Protein AF-A0A4Q5Y9N2-F1 (afdb_monomer)

Mean predicted aligned error: 14.27 Å

Radius of gyration: 26.93 Å; Cα contacts (8 Å, |Δi|>4): 36; chains: 1; bounding box: 63×24×78 Å

Secondary structure (DSSP, 8-state):
---------------------S----S----HHHHHHHHHHH-S-HHHHHHHHTT------TTTTT--S-TGGGG-EETTEEHHHHHT-

Sequence (89 aa):
MFGKEEATVEEELQYDDEEISGDVYSGEFEGVISQVKRWFATSTSEAIQRWAEGFMELTTCKTCNGTRLKKESLWFKVAERNIAELSVM

Structure (mmCIF, N/CA/C/O backbone):
data_AF-A0A4Q5Y9N2-F1
#
_entry.id   AF-A0A4Q5Y9N2-F1
#
loop_
_atom_site.group_PDB
_atom_site.id
_atom_site.type_symbol
_atom_site.label_atom_id
_atom_site.label_alt_id
_atom_site.label_comp_id
_atom_site.label_asym_id
_atom_site.label_entity_id
_atom_site.label_seq_id
_atom_site.pdbx_PDB_ins_code
_atom_site.Cartn_x
_atom_site.Cartn_y
_atom_site.Cartn_z
_atom_site.occupancy
_atom_site.B_iso_or_equiv
_atom_site.auth_seq_id
_atom_site.auth_comp_id
_atom_site.auth_asym_id
_atom_site.auth_atom_id
_atom_site.pdbx_PDB_model_num
ATOM 1 N N . MET A 1 1 ? 0.159 -12.183 -58.148 1.00 46.41 1 MET A N 1
ATOM 2 C CA . MET A 1 1 ? 1.141 -13.096 -58.773 1.00 46.41 1 MET A CA 1
ATOM 3 C C . MET A 1 1 ? 2.200 -12.179 -59.379 1.00 46.41 1 MET A C 1
ATOM 5 O O . MET A 1 1 ? 1.899 -11.526 -60.359 1.00 46.41 1 MET A O 1
ATOM 9 N N . PHE A 1 2 ? 3.331 -11.870 -58.754 1.00 45.50 2 PHE A N 1
ATOM 10 C CA . PHE A 1 2 ? 4.247 -12.691 -57.967 1.00 45.50 2 PHE A CA 1
ATOM 11 C C . PHE A 1 2 ? 4.897 -11.842 -56.865 1.00 45.50 2 PHE A C 1
ATOM 13 O O . PHE A 1 2 ? 5.232 -10.684 -57.106 1.00 45.50 2 PHE A O 1
ATOM 20 N N . GLY A 1 3 ? 5.051 -12.426 -55.675 1.00 48.12 3 GLY A N 1
ATOM 21 C CA . GLY A 1 3 ? 5.863 -11.855 -54.607 1.00 48.12 3 GLY A CA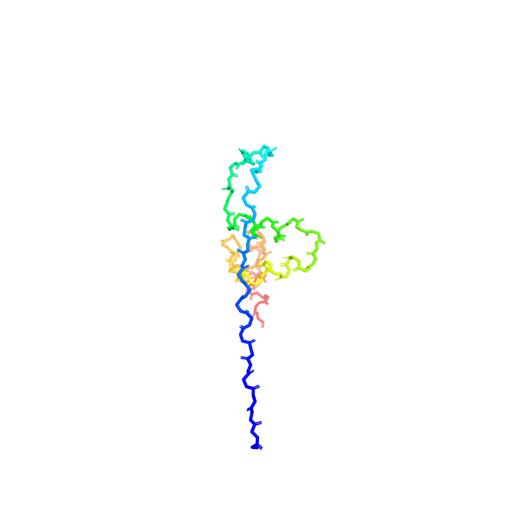 1
ATOM 22 C C . GLY A 1 3 ? 7.348 -11.888 -54.955 1.00 48.12 3 GLY A C 1
ATOM 23 O O . GLY A 1 3 ? 7.787 -12.717 -55.755 1.00 48.12 3 GLY A O 1
ATOM 24 N N . LYS A 1 4 ? 8.107 -10.989 -54.333 1.00 51.53 4 LYS A N 1
ATOM 25 C CA . LYS A 1 4 ? 9.548 -11.133 -54.155 1.00 51.53 4 LYS A CA 1
ATOM 26 C C . LYS A 1 4 ? 9.858 -10.842 -52.695 1.00 51.53 4 LYS A C 1
ATOM 28 O O . LYS A 1 4 ? 9.770 -9.702 -52.260 1.00 51.53 4 LYS A O 1
ATOM 33 N N . GLU A 1 5 ? 10.026 -11.961 -52.001 1.00 49.50 5 GLU A 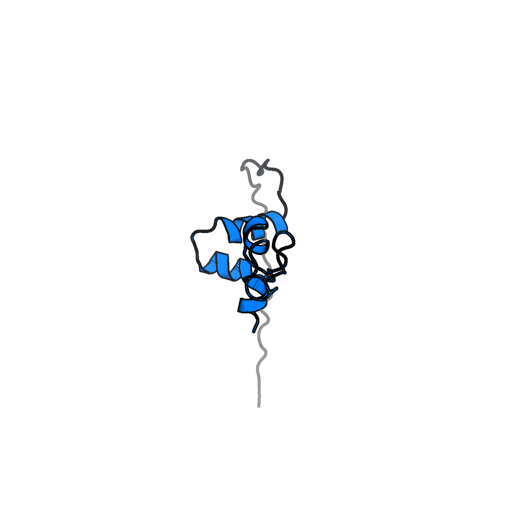N 1
ATOM 34 C CA . GLU A 1 5 ? 10.905 -12.235 -50.865 1.00 49.50 5 GLU A CA 1
ATOM 35 C C . GLU A 1 5 ? 11.291 -11.031 -50.010 1.00 49.50 5 GLU A C 1
ATOM 37 O O . GLU A 1 5 ? 12.070 -10.167 -50.407 1.00 49.50 5 GLU A O 1
ATOM 42 N N . GLU A 1 6 ? 10.747 -11.036 -48.794 1.00 47.88 6 GLU A N 1
ATOM 43 C CA . GLU A 1 6 ? 11.254 -10.263 -47.675 1.00 47.88 6 GLU A CA 1
ATOM 44 C C . GLU A 1 6 ? 12.729 -10.621 -47.481 1.00 47.88 6 GLU A C 1
ATOM 46 O O . GLU A 1 6 ? 13.073 -11.760 -47.166 1.00 47.88 6 GLU A O 1
ATOM 51 N N . ALA A 1 7 ? 13.605 -9.651 -47.728 1.00 39.91 7 ALA A N 1
ATOM 52 C CA . ALA A 1 7 ? 15.000 -9.760 -47.357 1.00 39.91 7 ALA A CA 1
ATOM 53 C C . ALA A 1 7 ? 15.061 -9.728 -45.828 1.00 39.91 7 ALA A C 1
ATOM 55 O O . ALA A 1 7 ? 14.888 -8.677 -45.210 1.00 39.91 7 ALA A O 1
ATOM 56 N N . THR A 1 8 ? 15.274 -10.892 -45.222 1.00 46.06 8 THR A N 1
ATOM 57 C CA . THR A 1 8 ? 15.770 -11.002 -43.855 1.00 46.06 8 THR A CA 1
ATOM 58 C C . THR A 1 8 ? 17.107 -10.279 -43.809 1.00 46.06 8 THR A C 1
ATOM 60 O O . THR A 1 8 ? 18.119 -10.784 -44.292 1.00 46.06 8 THR A O 1
ATOM 63 N N . VAL A 1 9 ? 17.099 -9.055 -43.291 1.00 52.41 9 VAL A N 1
ATOM 64 C CA . VAL A 1 9 ? 18.328 -8.378 -42.895 1.00 52.41 9 VAL A CA 1
ATOM 65 C C . VAL A 1 9 ? 18.771 -9.084 -41.620 1.00 52.41 9 VAL A C 1
ATOM 67 O O . VAL A 1 9 ? 18.318 -8.761 -40.525 1.00 52.41 9 VAL A O 1
ATOM 70 N N . GLU A 1 10 ? 19.576 -10.133 -41.780 1.00 53.47 10 GLU A N 1
ATOM 71 C CA . GLU A 1 10 ? 20.417 -10.642 -40.703 1.00 53.47 10 GLU A CA 1
ATOM 72 C C . GLU A 1 10 ? 21.447 -9.546 -40.430 1.00 53.47 10 GLU A C 1
ATOM 74 O O . GLU A 1 10 ? 22.478 -9.438 -41.088 1.00 53.47 10 GLU A O 1
ATOM 79 N N . GLU A 1 11 ? 21.084 -8.632 -39.535 1.00 59.38 11 GLU A N 1
ATOM 80 C CA . GLU A 1 11 ? 21.986 -7.611 -39.029 1.00 59.38 11 GLU A CA 1
ATOM 81 C C . GLU A 1 11 ? 23.002 -8.334 -38.135 1.00 59.38 11 GLU A C 1
ATOM 83 O O . GLU A 1 11 ? 22.749 -8.606 -36.960 1.00 59.38 11 GLU A O 1
ATOM 88 N N . GLU A 1 12 ? 24.124 -8.753 -38.728 1.00 54.72 12 GLU A N 1
ATOM 89 C CA . GLU A 1 12 ? 25.274 -9.250 -37.979 1.00 54.72 12 GLU A CA 1
ATOM 90 C C . GLU A 1 12 ? 25.775 -8.111 -37.087 1.00 54.72 12 GLU A C 1
ATOM 92 O O . GLU A 1 12 ? 26.424 -7.169 -37.541 1.00 54.72 12 GLU A O 1
ATOM 97 N N . LEU A 1 13 ? 25.421 -8.181 -35.804 1.00 59.66 13 LEU A N 1
ATOM 98 C CA . LEU A 1 13 ? 25.933 -7.294 -34.769 1.00 59.66 13 LEU A CA 1
ATOM 99 C C . LEU A 1 13 ? 27.447 -7.498 -34.663 1.00 59.66 13 LEU A C 1
ATOM 101 O O . LEU A 1 13 ? 27.920 -8.416 -33.990 1.00 59.66 13 LEU A O 1
ATOM 105 N N . GLN A 1 14 ? 28.206 -6.640 -35.338 1.00 51.12 14 GLN A N 1
ATOM 106 C CA . GLN A 1 14 ? 29.635 -6.491 -35.109 1.00 5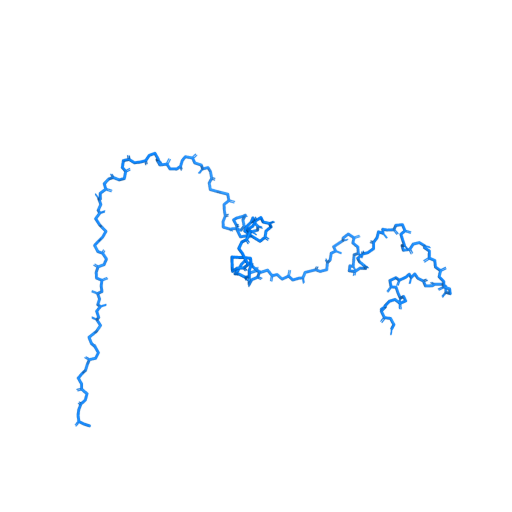1.12 14 GLN A CA 1
ATOM 107 C C . GLN A 1 14 ? 29.811 -5.851 -33.729 1.00 51.12 14 GLN A C 1
ATOM 109 O O . GLN A 1 14 ? 29.608 -4.654 -33.540 1.00 51.12 14 GLN A O 1
ATOM 114 N N . TYR A 1 15 ? 30.098 -6.689 -32.733 1.00 62.12 15 TYR A N 1
ATOM 115 C CA . TYR A 1 15 ? 30.617 -6.223 -31.457 1.00 62.12 15 TYR A CA 1
ATOM 116 C C . TYR A 1 15 ? 32.076 -5.852 -31.686 1.00 62.12 15 TYR A C 1
ATOM 118 O O . TYR A 1 15 ? 32.946 -6.720 -31.749 1.00 62.12 15 TYR A O 1
ATOM 126 N N . ASP A 1 16 ? 32.323 -4.561 -31.855 1.00 57.41 16 ASP A N 1
ATOM 127 C CA . ASP A 1 16 ? 33.668 -4.020 -31.810 1.00 57.41 16 ASP A CA 1
ATOM 128 C C . ASP A 1 16 ? 34.176 -4.243 -30.375 1.00 57.41 16 ASP A C 1
ATOM 130 O O . ASP A 1 16 ? 33.724 -3.589 -29.434 1.00 57.41 16 ASP A O 1
ATOM 134 N N . ASP A 1 17 ? 35.058 -5.232 -30.196 1.00 59.78 17 ASP A N 1
ATOM 135 C CA . ASP A 1 17 ? 35.812 -5.521 -28.964 1.00 59.78 17 ASP A CA 1
ATOM 136 C C . ASP A 1 17 ? 36.821 -4.374 -28.712 1.00 59.78 17 ASP A C 1
ATOM 138 O O . ASP A 1 17 ? 38.039 -4.552 -28.667 1.00 59.78 17 ASP A O 1
ATOM 142 N N . GLU A 1 18 ? 36.334 -3.136 -28.625 1.00 66.56 18 GLU A N 1
ATOM 143 C CA . GLU A 1 18 ? 37.105 -2.045 -28.049 1.00 66.56 18 GLU A CA 1
ATOM 144 C C . GLU A 1 18 ? 37.198 -2.332 -26.551 1.00 66.56 18 GLU A C 1
ATOM 146 O O . GLU A 1 18 ? 36.197 -2.292 -25.833 1.00 66.56 18 GLU A O 1
ATOM 151 N N . GLU A 1 19 ? 38.404 -2.678 -26.087 1.00 64.00 19 GLU A N 1
ATOM 152 C CA . GLU A 1 19 ? 38.714 -2.846 -24.670 1.00 64.00 19 GLU A CA 1
ATOM 153 C C . GLU A 1 19 ? 38.156 -1.648 -23.895 1.00 64.00 19 GLU A C 1
ATOM 155 O O . GLU A 1 19 ? 38.691 -0.538 -23.953 1.00 64.00 19 GLU A O 1
ATOM 160 N N . ILE A 1 20 ? 37.058 -1.873 -23.168 1.00 62.53 20 ILE A N 1
ATOM 161 C CA . ILE A 1 20 ? 36.451 -0.876 -22.292 1.00 62.53 20 ILE A CA 1
ATOM 162 C C . ILE A 1 20 ? 37.464 -0.601 -21.177 1.00 62.53 20 ILE A C 1
ATOM 164 O O . ILE A 1 20 ? 37.470 -1.249 -20.131 1.00 62.53 20 ILE A O 1
ATOM 168 N N . SER A 1 21 ? 38.345 0.376 -21.394 1.00 61.62 21 SER A N 1
ATOM 169 C CA . SER A 1 21 ? 39.293 0.887 -20.402 1.00 61.62 21 SER A CA 1
ATOM 170 C C . SER A 1 21 ? 38.594 1.873 -19.456 1.00 61.62 21 SER A C 1
ATOM 172 O O . SER A 1 21 ? 39.038 3.006 -19.255 1.00 61.62 21 SER A O 1
ATOM 174 N N . GLY A 1 22 ? 37.443 1.480 -18.926 1.00 56.56 22 GLY A N 1
ATOM 175 C CA . GLY A 1 22 ? 36.674 2.258 -17.964 1.00 56.56 22 GLY A CA 1
ATOM 176 C C . GLY A 1 22 ? 36.452 1.393 -16.746 1.00 56.56 22 GLY A C 1
ATOM 177 O O . GLY A 1 22 ? 35.997 0.266 -16.915 1.00 56.56 22 GLY A O 1
ATOM 178 N N . ASP A 1 23 ? 36.814 1.907 -15.564 1.00 64.06 23 ASP A N 1
ATOM 179 C CA . ASP A 1 23 ? 36.612 1.282 -14.254 1.00 64.06 23 ASP A CA 1
ATOM 180 C C . ASP A 1 23 ? 35.411 0.337 -14.282 1.00 64.06 23 ASP A C 1
ATOM 182 O O . ASP A 1 23 ? 34.257 0.775 -14.293 1.00 64.06 23 ASP A O 1
ATOM 186 N N . VAL A 1 24 ? 35.697 -0.967 -14.372 1.00 63.28 24 VAL A N 1
ATOM 187 C CA . VAL A 1 24 ? 34.673 -2.008 -14.359 1.00 63.28 24 VAL A CA 1
ATOM 188 C C . VAL A 1 24 ? 33.864 -1.743 -13.106 1.00 63.28 24 VAL A C 1
ATOM 190 O O . VAL A 1 24 ? 34.434 -1.800 -12.017 1.00 63.28 24 VAL A O 1
ATOM 193 N N . TYR A 1 25 ? 32.590 -1.367 -13.275 1.00 61.03 25 TYR A N 1
ATOM 194 C CA . TYR A 1 25 ? 31.669 -1.016 -12.196 1.00 61.03 25 TYR A CA 1
ATOM 195 C C . TYR A 1 25 ? 31.872 -1.993 -11.034 1.00 61.03 25 TYR A C 1
ATOM 197 O O . TYR A 1 25 ? 31.398 -3.124 -11.065 1.00 61.03 25 TYR A O 1
ATOM 205 N N . SER A 1 26 ? 32.610 -1.561 -10.012 1.00 64.94 26 SER A N 1
ATOM 206 C CA . SER A 1 26 ? 33.007 -2.400 -8.877 1.00 64.94 26 SER A CA 1
ATOM 207 C C . SER A 1 26 ? 31.908 -2.476 -7.816 1.00 64.94 26 SER A C 1
ATOM 209 O O . SER A 1 26 ? 32.133 -2.923 -6.694 1.00 64.94 26 SER A O 1
ATOM 211 N N . GLY A 1 27 ? 30.704 -2.021 -8.171 1.00 71.06 27 GLY A N 1
ATOM 212 C CA . GLY A 1 27 ? 29.527 -2.089 -7.327 1.00 71.06 27 GLY A CA 1
ATOM 213 C C . GLY A 1 27 ? 28.938 -3.491 -7.331 1.00 71.06 27 GLY A C 1
ATOM 214 O O . GLY A 1 27 ? 28.756 -4.104 -8.382 1.00 71.06 27 GLY A O 1
ATOM 215 N N . GLU A 1 28 ? 28.591 -3.986 -6.146 1.00 79.69 28 GLU A N 1
ATOM 216 C CA . GLU A 1 28 ? 27.793 -5.198 -6.025 1.00 79.69 28 GLU A CA 1
ATOM 217 C C . GLU A 1 28 ? 26.446 -5.006 -6.733 1.00 79.69 28 GLU A C 1
ATOM 219 O O . GLU A 1 28 ? 25.726 -4.027 -6.516 1.00 79.69 28 GLU A O 1
ATOM 224 N N . PHE A 1 29 ? 26.094 -5.953 -7.597 1.00 84.69 29 PHE A N 1
ATOM 225 C CA . PHE A 1 29 ? 24.811 -5.937 -8.281 1.00 84.69 29 PHE A CA 1
ATOM 226 C C . PHE A 1 29 ? 23.690 -6.334 -7.309 1.00 84.69 29 PHE A C 1
ATOM 228 O O . PHE A 1 29 ? 23.555 -7.496 -6.937 1.00 84.69 29 PHE A O 1
ATOM 235 N N . GLU A 1 30 ? 22.841 -5.376 -6.928 1.00 83.56 30 GLU A N 1
ATOM 236 C CA . GLU A 1 30 ? 21.737 -5.563 -5.963 1.00 83.56 30 GLU A CA 1
ATOM 237 C C . GLU A 1 30 ? 20.616 -6.524 -6.422 1.00 83.56 30 GLU A C 1
ATOM 239 O O . GLU A 1 30 ? 19.725 -6.873 -5.639 1.00 83.56 30 GLU A O 1
ATOM 244 N N . GLY A 1 31 ? 20.625 -6.926 -7.697 1.00 90.50 31 GLY A N 1
ATOM 245 C CA . GLY A 1 31 ? 19.614 -7.783 -8.310 1.00 90.50 31 GLY A CA 1
ATOM 246 C C . GLY A 1 31 ? 18.461 -7.025 -8.979 1.00 90.50 31 GLY A C 1
ATOM 247 O O . GLY A 1 31 ? 18.074 -5.925 -8.587 1.00 90.50 31 GLY A O 1
ATOM 248 N N . VAL A 1 32 ? 17.860 -7.649 -9.998 1.00 90.94 32 VAL A N 1
ATOM 249 C CA . VAL A 1 32 ? 16.767 -7.057 -10.799 1.00 90.94 32 VAL A CA 1
ATOM 250 C C . VAL A 1 32 ? 15.534 -6.733 -9.944 1.00 90.94 32 VAL A C 1
ATOM 252 O O . VAL A 1 32 ? 14.912 -5.692 -10.119 1.00 90.94 32 VAL A O 1
ATOM 255 N N . ILE A 1 33 ? 15.199 -7.578 -8.965 1.00 91.50 33 ILE A N 1
ATOM 256 C CA . ILE A 1 33 ? 14.035 -7.361 -8.088 1.00 91.50 33 ILE A CA 1
ATOM 257 C C . ILE A 1 33 ? 14.212 -6.094 -7.239 1.00 91.50 33 ILE A C 1
ATOM 259 O O . ILE A 1 33 ? 13.274 -5.308 -7.096 1.00 91.50 33 ILE A O 1
ATOM 263 N N . SER A 1 34 ? 15.404 -5.895 -6.671 1.00 91.88 34 SER A N 1
ATOM 264 C CA . SER A 1 34 ? 15.733 -4.713 -5.868 1.00 91.88 34 SER A CA 1
ATOM 265 C C . SER A 1 34 ? 15.667 -3.444 -6.718 1.00 91.88 34 SER A C 1
ATOM 267 O O . SER A 1 34 ? 15.057 -2.461 -6.293 1.00 91.88 34 SER A O 1
ATOM 269 N N . GLN A 1 35 ? 16.173 -3.509 -7.955 1.00 91.12 35 GLN A N 1
ATOM 270 C CA . GLN A 1 35 ? 16.080 -2.416 -8.926 1.00 91.12 35 GLN A CA 1
ATOM 271 C C . GLN A 1 35 ? 14.629 -2.019 -9.218 1.00 91.12 35 GLN A C 1
ATOM 273 O O . GLN A 1 35 ? 14.275 -0.849 -9.071 1.00 91.12 35 GLN A O 1
ATOM 278 N N . VAL A 1 36 ? 13.770 -2.984 -9.566 1.00 92.00 36 VAL A N 1
ATOM 279 C CA . VAL A 1 36 ? 12.354 -2.725 -9.889 1.00 92.00 36 VAL A CA 1
ATOM 280 C C . VAL A 1 36 ? 11.612 -2.130 -8.687 1.00 92.00 36 VAL A C 1
ATOM 282 O O . VAL A 1 36 ? 10.870 -1.157 -8.833 1.00 92.00 36 VAL A O 1
ATOM 285 N N . LYS A 1 37 ? 11.855 -2.649 -7.476 1.00 92.25 37 LYS A N 1
ATOM 286 C CA . LYS A 1 37 ? 11.281 -2.093 -6.238 1.00 92.25 37 LYS A CA 1
ATOM 287 C C . LYS A 1 37 ? 11.725 -0.655 -5.987 1.00 92.25 37 LYS A C 1
ATOM 289 O O . LYS A 1 37 ? 10.900 0.176 -5.611 1.00 92.25 37 LYS A O 1
ATOM 294 N N . ARG A 1 38 ? 13.008 -0.352 -6.202 1.00 92.38 38 ARG A N 1
ATOM 295 C CA . ARG A 1 38 ? 13.534 1.009 -6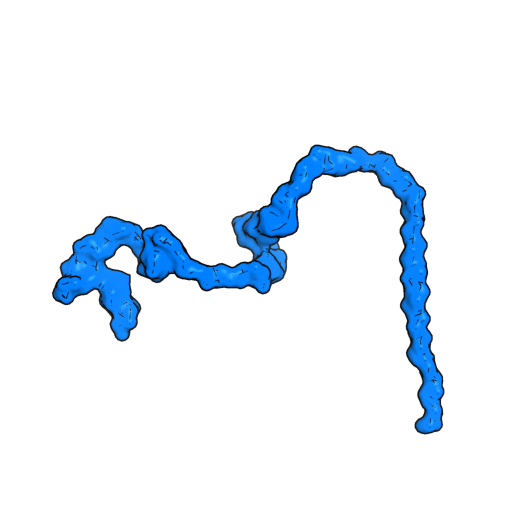.056 1.00 92.38 38 ARG A CA 1
ATOM 296 C C . ARG A 1 38 ? 12.906 1.955 -7.071 1.00 92.38 38 ARG A C 1
ATOM 298 O O . ARG A 1 38 ? 12.508 3.054 -6.701 1.00 92.38 38 ARG A O 1
ATOM 305 N N . TRP A 1 39 ? 12.793 1.544 -8.330 1.00 91.56 39 TRP A N 1
ATOM 306 C CA . TRP A 1 39 ? 12.162 2.370 -9.358 1.00 91.56 39 TRP A CA 1
ATOM 307 C C . TRP A 1 39 ? 10.707 2.687 -9.027 1.00 91.56 39 TRP A C 1
ATOM 309 O O . TRP A 1 39 ? 10.313 3.841 -9.144 1.00 91.56 39 TRP A O 1
ATOM 319 N N . PHE A 1 40 ? 9.944 1.721 -8.519 1.00 91.62 40 PHE A N 1
ATOM 320 C CA . PHE A 1 40 ? 8.585 1.983 -8.048 1.00 91.62 40 PHE A CA 1
ATOM 321 C C . PHE A 1 40 ? 8.534 2.972 -6.868 1.00 91.62 40 PHE A C 1
ATOM 323 O O . PHE A 1 40 ? 7.653 3.824 -6.821 1.00 91.62 40 PHE A O 1
ATOM 330 N N . ALA A 1 41 ? 9.472 2.880 -5.919 1.00 90.25 41 ALA A N 1
ATOM 331 C CA . ALA A 1 41 ? 9.445 3.684 -4.695 1.00 90.25 41 ALA A CA 1
ATOM 332 C C . ALA A 1 41 ? 10.052 5.093 -4.833 1.00 90.25 41 ALA A C 1
ATOM 334 O O . ALA A 1 41 ? 9.690 5.988 -4.072 1.00 90.25 41 ALA A O 1
ATOM 335 N N . THR A 1 42 ? 11.025 5.281 -5.728 1.00 90.06 42 THR A N 1
ATOM 336 C CA . THR A 1 42 ? 11.884 6.482 -5.754 1.00 90.06 42 THR A CA 1
ATOM 337 C C . THR A 1 42 ? 11.881 7.208 -7.099 1.00 90.06 42 THR A C 1
ATOM 339 O O . THR A 1 42 ? 12.309 8.359 -7.156 1.00 90.06 42 THR A O 1
ATOM 342 N N . SER A 1 43 ? 11.425 6.581 -8.190 1.00 88.75 43 SER A N 1
ATOM 343 C CA . SER A 1 43 ? 11.425 7.237 -9.503 1.00 88.75 43 SER A CA 1
ATOM 344 C C . SER A 1 43 ? 10.501 8.455 -9.522 1.00 88.75 43 SER A C 1
ATOM 346 O O . SER A 1 43 ? 9.371 8.403 -9.047 1.00 88.75 43 SER A O 1
ATOM 348 N N . THR A 1 44 ? 10.970 9.546 -10.126 1.00 85.81 44 THR A N 1
ATOM 349 C CA . THR A 1 44 ? 10.184 10.767 -10.362 1.00 85.81 44 THR A CA 1
ATOM 350 C C . THR A 1 44 ? 9.411 10.731 -11.681 1.00 85.81 44 THR A C 1
ATOM 352 O O . THR A 1 44 ? 8.549 11.575 -11.914 1.00 85.81 44 THR A O 1
ATOM 355 N N . SER A 1 45 ? 9.717 9.771 -12.559 1.00 93.00 45 SER A N 1
ATOM 356 C CA . SER A 1 45 ? 9.036 9.595 -13.841 1.00 93.00 45 SER A CA 1
ATOM 357 C C . SER A 1 45 ? 7.865 8.632 -13.701 1.00 93.00 45 SER A C 1
ATOM 359 O O . SER A 1 45 ? 8.059 7.451 -13.394 1.00 93.00 45 SER A O 1
ATOM 361 N N . GLU A 1 46 ? 6.663 9.110 -14.030 1.00 91.19 46 GLU A N 1
ATOM 362 C CA . GLU A 1 46 ? 5.453 8.283 -14.052 1.00 91.19 46 GLU A CA 1
ATOM 363 C C . GLU A 1 46 ? 5.569 7.098 -15.018 1.00 91.19 46 GLU A C 1
ATOM 365 O O . GLU A 1 46 ? 5.002 6.040 -14.768 1.00 91.19 46 GLU A O 1
ATOM 370 N N . ALA A 1 47 ? 6.292 7.248 -16.134 1.00 93.31 47 ALA A N 1
ATOM 371 C CA . ALA A 1 47 ? 6.451 6.171 -17.111 1.00 93.31 47 ALA A CA 1
ATOM 372 C C . ALA A 1 47 ? 7.229 4.987 -16.518 1.00 93.31 47 ALA A C 1
ATOM 374 O O . ALA A 1 47 ? 6.828 3.836 -16.672 1.00 93.31 47 ALA A O 1
ATOM 375 N N . ILE A 1 48 ? 8.307 5.283 -15.786 1.00 91.50 48 ILE A N 1
ATOM 376 C CA . ILE A 1 48 ? 9.119 4.271 -15.098 1.00 91.50 48 ILE A CA 1
ATOM 377 C C . ILE A 1 48 ? 8.314 3.636 -13.962 1.00 91.50 48 ILE A C 1
ATOM 379 O O . ILE A 1 48 ? 8.366 2.421 -13.779 1.00 91.50 48 ILE A O 1
ATOM 383 N N . GLN A 1 49 ? 7.545 4.441 -13.226 1.00 91.56 49 GLN A N 1
ATOM 384 C CA . GLN A 1 49 ? 6.693 3.936 -12.155 1.00 91.56 49 GLN A CA 1
ATOM 385 C C . GLN A 1 49 ? 5.625 2.974 -12.695 1.00 91.56 49 GLN A C 1
ATOM 387 O O . GLN A 1 49 ? 5.527 1.858 -12.196 1.00 91.56 49 GLN A O 1
ATOM 392 N N . ARG A 1 50 ? 4.909 3.343 -13.768 1.00 92.69 50 ARG A N 1
ATOM 393 C CA . ARG A 1 50 ? 3.913 2.475 -14.427 1.00 92.69 50 ARG A CA 1
ATOM 394 C C . ARG A 1 50 ? 4.524 1.193 -14.992 1.00 92.69 50 ARG A C 1
ATOM 396 O O . ARG A 1 50 ? 3.916 0.132 -14.909 1.00 92.69 50 ARG A O 1
ATOM 403 N N . TRP A 1 51 ? 5.724 1.275 -15.567 1.00 94.44 51 TRP A N 1
ATOM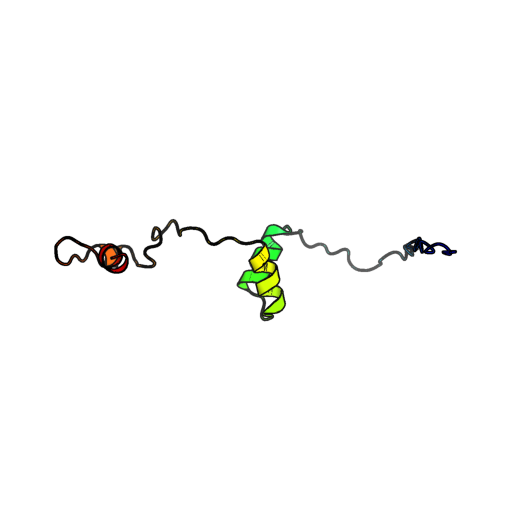 404 C CA . TRP A 1 51 ? 6.439 0.089 -16.040 1.00 94.44 51 TRP A CA 1
ATOM 405 C C . TRP A 1 51 ? 6.769 -0.859 -14.879 1.00 94.44 51 TRP A C 1
ATOM 407 O O . TRP A 1 51 ? 6.523 -2.058 -14.981 1.00 94.44 51 TRP A O 1
ATOM 417 N N . ALA A 1 52 ? 7.253 -0.324 -13.752 1.00 93.38 52 ALA A N 1
ATOM 418 C CA . ALA A 1 52 ? 7.544 -1.115 -12.559 1.00 93.38 52 ALA A CA 1
ATOM 419 C C . ALA A 1 52 ? 6.269 -1.706 -11.928 1.00 93.38 52 ALA A C 1
ATOM 421 O O . ALA A 1 52 ? 6.282 -2.864 -11.510 1.00 93.38 52 ALA A O 1
ATOM 422 N N . GLU A 1 53 ? 5.166 -0.949 -11.911 1.00 91.94 53 GLU A N 1
ATOM 423 C CA . GLU A 1 53 ? 3.840 -1.404 -11.466 1.00 91.94 53 GLU A CA 1
ATOM 424 C C . GLU A 1 53 ? 3.342 -2.622 -12.248 1.00 91.94 53 GLU A C 1
ATOM 426 O O . GLU A 1 53 ? 2.710 -3.493 -11.659 1.00 91.94 53 GLU A O 1
ATOM 431 N N . GLY A 1 54 ? 3.674 -2.738 -13.539 1.00 93.88 54 GLY A N 1
ATOM 432 C CA . GLY A 1 54 ? 3.301 -3.891 -14.366 1.00 93.88 54 GLY A CA 1
ATOM 433 C C . GLY A 1 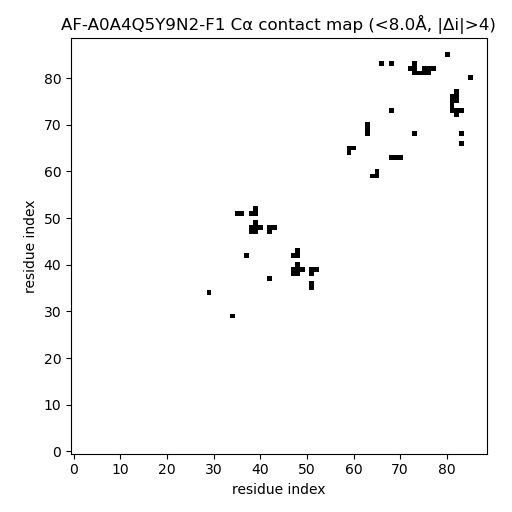54 ? 3.846 -5.236 -13.866 1.00 93.88 54 GLY A C 1
ATOM 434 O O . GLY A 1 54 ? 3.308 -6.283 -14.218 1.00 93.88 54 GLY A O 1
ATOM 435 N N . PHE A 1 55 ? 4.878 -5.219 -13.020 1.00 93.38 55 PHE A N 1
ATOM 436 C CA . PHE A 1 55 ? 5.453 -6.412 -12.389 1.00 93.38 55 PHE A CA 1
ATOM 437 C C . PHE A 1 55 ? 5.019 -6.589 -10.927 1.00 93.38 55 PHE A C 1
ATOM 439 O O . PHE A 1 55 ? 5.571 -7.435 -10.220 1.00 93.38 55 PHE A O 1
ATOM 446 N N . MET A 1 56 ? 4.076 -5.778 -10.442 1.00 92.69 56 MET A N 1
ATOM 447 C CA . MET A 1 56 ? 3.614 -5.785 -9.057 1.00 92.69 56 MET A CA 1
ATOM 448 C C . MET A 1 56 ? 2.133 -6.141 -8.965 1.00 92.69 56 MET A C 1
ATOM 450 O O . MET A 1 56 ? 1.337 -5.849 -9.849 1.00 92.69 56 MET A O 1
ATOM 454 N N . GLU A 1 57 ? 1.752 -6.743 -7.841 1.00 93.25 57 GLU A N 1
ATOM 455 C CA . GLU A 1 57 ? 0.361 -7.039 -7.517 1.00 93.25 57 GLU A CA 1
ATOM 456 C C . GLU A 1 57 ? 0.006 -6.448 -6.149 1.00 93.25 57 GLU A C 1
ATOM 458 O O . GLU A 1 57 ? 0.811 -6.448 -5.210 1.00 93.25 57 GLU A O 1
ATOM 463 N N . LEU A 1 58 ? -1.225 -5.948 -6.027 1.00 90.88 58 LEU A N 1
ATOM 464 C CA . LEU A 1 58 ? -1.768 -5.505 -4.751 1.00 90.88 58 LEU A CA 1
ATOM 465 C C . LEU A 1 58 ? -2.090 -6.717 -3.880 1.00 90.88 58 LEU A C 1
ATOM 467 O O . LEU A 1 58 ? -2.958 -7.523 -4.195 1.00 90.88 58 LEU A O 1
ATOM 471 N N . THR A 1 59 ? -1.424 -6.803 -2.732 1.00 92.62 59 THR A N 1
ATOM 472 C CA . THR A 1 59 ? -1.665 -7.858 -1.745 1.00 92.62 59 THR A CA 1
ATOM 473 C C . THR A 1 59 ? -2.282 -7.282 -0.478 1.00 92.62 59 THR A C 1
ATOM 475 O O . THR A 1 59 ? -2.065 -6.123 -0.110 1.00 92.62 59 THR A O 1
ATOM 478 N N . THR A 1 60 ? -3.070 -8.095 0.224 1.00 92.12 60 THR A N 1
ATOM 479 C CA . THR A 1 60 ? -3.652 -7.691 1.506 1.00 92.12 60 THR A CA 1
ATOM 480 C C . THR A 1 60 ? -2.545 -7.428 2.523 1.00 92.12 60 THR A C 1
ATOM 482 O O . THR A 1 60 ? -1.740 -8.310 2.830 1.00 92.12 60 THR A O 1
ATOM 485 N N . CYS A 1 61 ? -2.518 -6.220 3.086 1.00 92.00 61 CYS A N 1
ATOM 486 C CA . CYS A 1 61 ? -1.531 -5.856 4.097 1.00 92.00 61 CYS A CA 1
ATOM 487 C C . CYS A 1 61 ? -1.672 -6.743 5.343 1.00 92.00 61 CYS A C 1
ATOM 489 O O . CYS A 1 61 ? -2.714 -6.730 5.996 1.00 92.00 61 CYS A O 1
ATOM 491 N N . LYS A 1 62 ? -0.601 -7.454 5.718 1.00 90.56 62 LYS A N 1
ATOM 492 C CA . LYS A 1 62 ? -0.566 -8.358 6.885 1.00 90.56 62 LYS A CA 1
ATOM 493 C C . LYS A 1 62 ? -0.714 -7.637 8.231 1.00 90.56 62 LYS A C 1
ATOM 495 O O . LYS A 1 62 ? -1.088 -8.248 9.223 1.00 90.56 62 LYS A O 1
ATOM 500 N N . THR A 1 63 ? -0.404 -6.341 8.286 1.00 90.69 63 THR A N 1
ATOM 501 C CA . THR A 1 63 ? -0.444 -5.563 9.535 1.00 90.69 63 THR A CA 1
ATOM 502 C C . THR A 1 63 ? -1.858 -5.117 9.893 1.00 90.69 63 THR A C 1
ATOM 504 O O . THR A 1 63 ? -2.236 -5.166 11.063 1.00 90.69 63 THR A O 1
ATOM 507 N N . CYS A 1 64 ? -2.633 -4.674 8.899 1.00 90.44 64 CYS A N 1
ATOM 508 C CA . CYS A 1 64 ? -4.001 -4.185 9.093 1.00 90.44 64 CYS A CA 1
ATOM 509 C C . CYS A 1 64 ? -5.068 -5.142 8.544 1.00 90.44 64 CYS A C 1
ATOM 511 O O . CYS A 1 64 ? -6.251 -4.845 8.662 1.00 90.44 64 CYS A O 1
ATOM 513 N N . ASN A 1 65 ? -4.681 -6.260 7.925 1.00 88.31 65 ASN A N 1
ATOM 514 C CA . ASN A 1 65 ? -5.574 -7.226 7.275 1.00 88.31 65 ASN A CA 1
ATOM 515 C C . ASN A 1 65 ?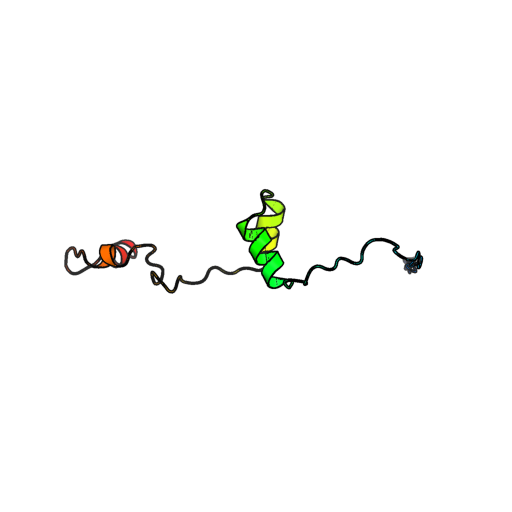 -6.545 -6.575 6.276 1.00 88.31 65 ASN A C 1
ATOM 517 O O . ASN A 1 65 ? -7.708 -6.945 6.190 1.00 88.31 65 ASN A O 1
ATOM 521 N N . GLY A 1 66 ? -6.083 -5.547 5.560 1.00 90.00 66 GLY A N 1
ATOM 522 C CA . GLY A 1 66 ? -6.906 -4.802 4.603 1.00 90.00 66 GLY A CA 1
ATOM 523 C C . GLY A 1 66 ? -7.812 -3.726 5.213 1.00 90.00 66 GLY A C 1
ATOM 524 O O . GLY A 1 66 ? -8.374 -2.937 4.464 1.00 90.00 66 GLY A O 1
ATOM 525 N N . THR A 1 67 ? -7.892 -3.601 6.543 1.00 90.75 67 THR A N 1
ATOM 526 C CA . THR A 1 67 ? -8.727 -2.570 7.195 1.00 90.75 67 THR A CA 1
ATOM 527 C C . THR A 1 67 ? -8.195 -1.149 7.005 1.00 90.75 67 THR A C 1
ATOM 529 O O . THR A 1 67 ? -8.941 -0.196 7.183 1.00 90.75 67 THR A O 1
ATOM 532 N N . ARG A 1 68 ? -6.906 -0.991 6.653 1.00 92.06 68 ARG A N 1
ATOM 533 C CA . ARG A 1 68 ? -6.199 0.304 6.501 1.00 92.06 68 ARG A CA 1
ATOM 534 C C . ARG A 1 68 ? -6.188 1.168 7.771 1.00 92.06 68 ARG A C 1
ATOM 536 O O . ARG A 1 68 ? -5.819 2.337 7.714 1.00 92.06 68 ARG A O 1
ATOM 543 N N . LEU A 1 69 ? -6.541 0.581 8.912 1.00 91.75 69 LEU A N 1
ATOM 544 C CA . LEU A 1 69 ? -6.633 1.250 10.203 1.00 91.75 69 LEU A CA 1
ATOM 545 C C . LEU A 1 69 ? -5.554 0.754 11.164 1.00 91.75 69 LEU A C 1
ATOM 547 O O . LEU A 1 69 ? -5.003 -0.341 11.013 1.00 91.75 69 LEU A O 1
ATOM 551 N N . LYS A 1 70 ? -5.259 1.580 12.171 1.00 92.00 70 LYS A N 1
ATOM 552 C CA . LYS A 1 70 ? -4.421 1.165 13.295 1.00 92.00 70 LYS A CA 1
ATOM 553 C C . LYS A 1 70 ? -5.155 0.133 14.141 1.00 92.00 70 LYS A C 1
ATOM 555 O O . LYS A 1 70 ? -6.386 0.119 14.189 1.00 92.00 70 LYS A O 1
ATOM 560 N N . LYS A 1 71 ? -4.392 -0.694 14.860 1.00 89.69 71 LYS A N 1
ATOM 561 C CA . LYS A 1 71 ? -4.973 -1.711 15.741 1.00 89.69 71 LYS A CA 1
ATOM 562 C C . LYS A 1 71 ? -5.854 -1.060 16.793 1.00 89.69 71 LYS A C 1
ATOM 564 O O . LYS A 1 71 ? -6.958 -1.540 16.978 1.00 89.69 71 LYS A O 1
ATOM 569 N N . GLU A 1 72 ? -5.417 0.046 17.400 1.00 92.25 72 GLU A N 1
ATOM 570 C CA . GLU A 1 72 ? -6.194 0.763 18.427 1.00 92.25 72 GLU A CA 1
ATOM 571 C C . GLU A 1 72 ? -7.569 1.230 17.917 1.00 92.25 72 GLU A C 1
ATOM 573 O O . GLU A 1 72 ? -8.554 1.186 18.648 1.00 92.25 72 GLU A O 1
ATOM 578 N N . SER A 1 73 ? -7.666 1.627 16.644 1.00 90.69 73 SER A N 1
ATOM 579 C CA . SER A 1 73 ? -8.922 2.089 16.041 1.00 90.69 73 SER A CA 1
ATOM 580 C C . SER A 1 73 ? -9.980 0.986 15.936 1.00 90.69 73 SER A C 1
ATOM 582 O O . SER A 1 73 ? -11.169 1.286 15.952 1.00 90.69 73 SER A O 1
ATOM 584 N N . LEU A 1 74 ? -9.568 -0.283 15.865 1.00 89.69 74 LEU A N 1
ATOM 585 C CA . LEU A 1 74 ? -10.477 -1.431 15.763 1.00 89.69 74 LEU A CA 1
ATOM 586 C C . LEU A 1 74 ? -11.116 -1.823 17.110 1.00 89.69 74 LEU A C 1
ATOM 588 O O . LEU A 1 74 ? -11.997 -2.679 17.135 1.00 89.69 74 LEU A O 1
ATOM 592 N N . TRP A 1 75 ? -10.687 -1.222 18.226 1.00 91.94 75 TRP A N 1
ATOM 593 C CA . TRP A 1 75 ? -11.205 -1.543 19.565 1.00 91.94 75 TRP A CA 1
ATOM 594 C C . TRP A 1 75 ? -12.524 -0.839 19.869 1.00 91.94 75 TRP A C 1
ATOM 596 O O . TRP A 1 75 ? -13.310 -1.332 20.677 1.00 91.94 75 TRP A O 1
ATOM 606 N N . PHE A 1 76 ? -12.774 0.306 19.233 1.00 91.44 76 PHE A N 1
ATOM 607 C CA . PHE A 1 76 ? -14.005 1.059 19.423 1.00 91.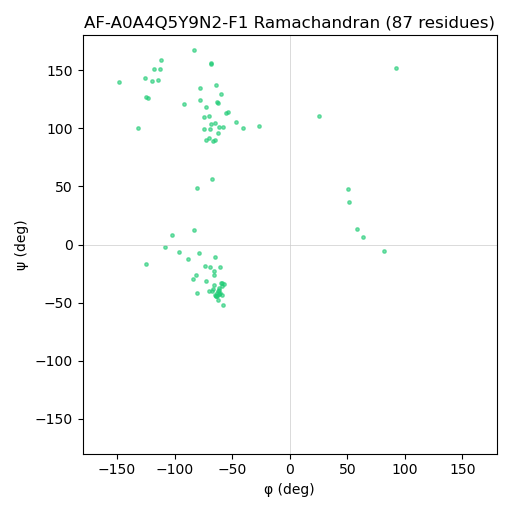44 76 PHE A CA 1
ATOM 608 C C . PHE A 1 76 ? -15.136 0.409 18.637 1.00 91.44 76 PHE A C 1
ATOM 610 O O . PHE A 1 76 ? -15.035 0.215 17.423 1.00 91.44 76 PHE A O 1
ATOM 617 N N . LYS A 1 77 ? -16.215 0.080 19.349 1.00 93.25 77 LYS A N 1
ATOM 618 C CA . LYS A 1 77 ? -17.375 -0.607 18.789 1.00 93.25 77 LYS A CA 1
ATOM 619 C C . LYS A 1 77 ? -18.636 0.230 18.934 1.00 93.25 77 LYS A C 1
ATOM 621 O O . LYS A 1 77 ? -18.870 0.831 19.980 1.00 93.25 77 LYS A O 1
ATOM 626 N N . VAL A 1 78 ? -19.465 0.209 17.898 1.00 91.12 78 VAL A N 1
ATOM 627 C CA . VAL A 1 78 ? -20.832 0.738 17.900 1.00 91.12 78 VAL A CA 1
ATOM 628 C C . VAL A 1 78 ? -21.747 -0.409 17.496 1.00 91.12 78 VAL A C 1
ATOM 630 O O . VAL A 1 78 ? -21.507 -1.050 16.477 1.00 91.12 78 VAL A O 1
ATOM 633 N N . ALA A 1 79 ? -22.765 -0.701 18.309 1.00 91.88 79 ALA A N 1
ATOM 634 C CA . ALA A 1 79 ? -23.644 -1.858 18.103 1.00 91.88 79 ALA A CA 1
ATOM 635 C C . ALA A 1 79 ? -22.860 -3.176 17.892 1.00 91.88 79 ALA A C 1
ATOM 637 O O . ALA A 1 79 ? -23.115 -3.920 16.948 1.00 91.88 79 ALA A O 1
ATOM 638 N N . GLU A 1 80 ? -21.869 -3.432 18.757 1.00 90.88 80 GLU A N 1
ATOM 639 C CA . GLU A 1 80 ? -20.966 -4.598 18.717 1.00 90.88 80 GLU A CA 1
ATOM 640 C C . GLU A 1 80 ? -20.052 -4.717 17.486 1.00 90.88 80 GLU A C 1
ATOM 642 O O . GLU A 1 80 ? -19.312 -5.695 17.377 1.00 90.88 80 GLU A O 1
ATOM 647 N N . ARG A 1 81 ? -20.024 -3.713 16.601 1.00 90.94 81 ARG A N 1
ATOM 648 C CA . ARG A 1 81 ? -19.191 -3.720 15.391 1.00 90.94 81 ARG A CA 1
ATOM 649 C C . ARG A 1 81 ? -18.120 -2.648 15.411 1.00 90.94 81 ARG A C 1
ATOM 651 O O . ARG A 1 81 ? -18.370 -1.528 15.861 1.00 90.94 81 ARG A O 1
ATOM 658 N N . ASN A 1 82 ? -16.934 -2.975 14.907 1.00 92.56 82 ASN A N 1
ATOM 659 C CA . ASN A 1 82 ? -15.874 -1.980 14.719 1.00 92.56 82 ASN A CA 1
ATOM 660 C C . ASN A 1 82 ? -16.046 -1.209 13.396 1.00 92.56 82 ASN A C 1
ATOM 662 O O . ASN A 1 82 ? -16.813 -1.592 12.514 1.00 92.56 82 ASN A O 1
ATOM 666 N N . ILE A 1 83 ? -15.302 -0.114 13.240 1.00 93.00 83 ILE A N 1
ATOM 667 C CA . ILE A 1 83 ? -15.379 0.753 12.055 1.00 93.00 83 ILE A CA 1
ATOM 668 C C . ILE A 1 83 ? -15.053 0.034 10.731 1.00 93.00 83 ILE A C 1
ATOM 670 O O . ILE A 1 83 ? -15.648 0.361 9.707 1.00 93.00 83 ILE A O 1
ATOM 674 N N . ALA A 1 84 ? -14.158 -0.959 10.730 1.00 91.31 84 ALA A N 1
ATOM 675 C CA . ALA A 1 84 ? -13.845 -1.712 9.517 1.00 91.31 84 ALA A CA 1
ATOM 676 C C . ALA A 1 84 ? -15.016 -2.616 9.106 1.00 91.31 84 ALA A C 1
ATOM 678 O O . ALA A 1 84 ? -15.347 -2.687 7.929 1.00 91.31 84 ALA A O 1
ATOM 679 N N . GLU A 1 85 ? -15.684 -3.249 10.071 1.00 90.50 85 GLU A N 1
ATOM 680 C CA . GLU A 1 85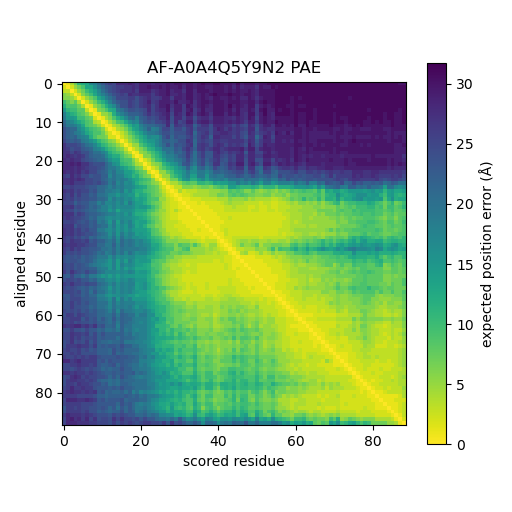 ? -16.880 -4.068 9.831 1.00 90.50 85 GLU A CA 1
ATOM 681 C C . GLU A 1 85 ? -18.066 -3.235 9.332 1.00 90.50 85 GLU A C 1
ATOM 683 O O . GLU A 1 85 ? -18.849 -3.708 8.512 1.00 90.50 85 GLU A O 1
ATOM 688 N N . LEU A 1 86 ? -18.198 -1.995 9.812 1.00 90.00 86 LEU A N 1
ATOM 689 C CA . LEU A 1 86 ? -19.232 -1.065 9.353 1.00 90.00 86 LEU A CA 1
ATOM 690 C C . LEU A 1 86 ? -18.949 -0.522 7.948 1.00 90.00 86 LEU A C 1
ATOM 692 O O . LEU A 1 86 ? -19.886 -0.252 7.211 1.00 90.00 86 LEU A O 1
ATOM 696 N N . SER A 1 87 ? -17.677 -0.377 7.569 1.00 88.44 87 SER A N 1
ATOM 697 C CA . SER A 1 87 ? -17.279 0.138 6.252 1.00 88.44 87 SER A CA 1
ATOM 698 C C . SER A 1 87 ? -17.499 -0.849 5.101 1.00 88.44 87 SER A C 1
ATOM 700 O O . SER A 1 87 ? -17.438 -0.434 3.946 1.00 88.44 87 SER A O 1
ATOM 702 N N . VAL A 1 88 ? -17.649 -2.143 5.394 1.00 82.81 88 VAL A N 1
ATOM 703 C CA . VAL A 1 88 ? -17.799 -3.213 4.386 1.00 82.81 88 VAL A CA 1
ATOM 704 C C . VAL A 1 88 ? -19.278 -3.561 4.145 1.00 82.81 88 VAL A C 1
ATOM 706 O O . VAL A 1 88 ? -19.583 -4.343 3.248 1.00 82.81 88 VAL A O 1
ATOM 709 N N . MET A 1 89 ? -20.189 -2.986 4.939 1.00 66.44 89 MET A N 1
ATOM 710 C CA . MET A 1 89 ? -21.637 -3.051 4.714 1.00 66.44 89 MET A CA 1
ATOM 711 C C . MET A 1 89 ? -22.054 -2.071 3.618 1.00 66.44 89 MET A C 1
ATOM 713 O O . MET A 1 89 ? -22.913 -2.474 2.804 1.00 66.44 89 MET A O 1
#

Solvent-accessible surface area (backbone atoms only — not comparable to full-atom values): 6096 Å² total; per-residue (Å²): 143,78,88,80,77,85,78,78,77,77,76,77,80,78,75,78,83,67,79,77,89,54,86,71,79,85,65,83,80,81,49,71,69,52,50,43,52,45,36,51,75,66,53,89,46,67,68,57,27,54,59,35,46,74,79,56,77,95,70,77,44,84,88,41,70,63,57,84,52,59,76,76,63,56,71,54,61,61,94,90,34,26,60,58,64,60,71,75,108

Foldseek 3Di:
DDDDDDPPPPPPPPPPPPPPPDPPPPDDDPDPVVVLVCQCVPPPDPVSVVVSCVVDDDDQDPQCRNLPDHPVQQVDDDPNGGPSRVVVD

pLDDT: mean 80.09, std 16.59, range [39.91, 94.44]

Nearest PDB structures (foldseek):
  2r6f-assembly1_A  TM=7.974E-01  e=1.862E-02  Geobacillus stearothermophilus 10
  2vf8-assembly1_A  TM=6.422E-01  e=1.807E-01  Deinococcus radiodurans
  2vf7-assembly3_A  TM=6.457E-01  e=3.770E-01  Deinococcus radiodurans